Protein AF-A0A6C0HGA9-F1 (afdb_monomer_lite)

Sequence (105 aa):
MKLTKKDYTSILKYYKINYENLTSLQIKNNAESILATKLCKCIKKVTPLITNESNAIAICTNSVLQKKYLKAFRFTCKKKAQFIAKKSRKNGIKLWKTKRRKTKN

pLDDT: mean 88.25, std 12.01, range [39.41, 96.5]

Secondary structure (DSSP, 8-state):
-BPPHHHHHHHHHHTT---TT--HHHHHHHHHHHHHHHHHHHHHHHGGGSS-HHHHHHHHHHHHTGGGTEEESEEE-SSS-EEE--TTSTT---EEEPP------

Structure (mmCIF, N/CA/C/O backbone):
data_AF-A0A6C0HGA9-F1
#
_entry.id   AF-A0A6C0HGA9-F1
#
loop_
_atom_site.group_PDB
_atom_site.id
_atom_site.type_symbol
_atom_site.label_atom_id
_atom_site.label_alt_id
_atom_site.label_comp_id
_atom_site.label_asym_id
_atom_site.label_entity_id
_atom_site.label_seq_id
_atom_site.pdbx_PDB_ins_code
_atom_site.Cartn_x
_atom_site.Cartn_y
_atom_site.Cartn_z
_atom_site.occupancy
_atom_site.B_iso_or_equiv
_atom_site.auth_seq_id
_atom_site.auth_comp_id
_atom_site.auth_asym_id
_atom_site.auth_atom_id
_atom_site.pdbx_PDB_model_num
ATOM 1 N N . MET A 1 1 ? -10.595 13.599 -1.244 1.00 81.88 1 MET A N 1
ATOM 2 C CA . MET A 1 1 ? -11.000 13.545 0.182 1.00 81.88 1 MET A CA 1
ATOM 3 C C . MET A 1 1 ? -10.084 12.593 0.944 1.00 81.88 1 MET A C 1
ATOM 5 O O . MET A 1 1 ? -9.536 11.686 0.318 1.00 81.88 1 MET A O 1
ATOM 9 N N . LYS A 1 2 ? -9.874 12.802 2.253 1.00 85.88 2 LYS A N 1
ATOM 10 C CA . LYS A 1 2 ? -9.178 11.827 3.116 1.00 85.88 2 LYS A CA 1
ATOM 11 C C . LYS A 1 2 ? -10.037 10.559 3.218 1.00 85.88 2 LYS A C 1
ATOM 13 O O . LYS A 1 2 ? -11.258 10.673 3.261 1.00 85.88 2 LYS A O 1
ATOM 18 N N . LEU A 1 3 ? -9.414 9.380 3.227 1.00 89.75 3 LEU A N 1
ATOM 19 C CA . LEU A 1 3 ? -10.137 8.126 3.452 1.00 89.75 3 LEU A CA 1
ATOM 20 C C . LEU A 1 3 ? -10.606 8.022 4.907 1.00 89.75 3 LEU A C 1
ATOM 22 O O . LEU A 1 3 ? -9.864 8.353 5.836 1.00 89.75 3 LEU A O 1
ATOM 26 N N . THR A 1 4 ? -11.818 7.513 5.080 1.00 92.12 4 THR A N 1
ATOM 27 C CA . THR A 1 4 ? -12.412 7.144 6.368 1.00 92.12 4 THR A CA 1
ATOM 28 C C . THR A 1 4 ? -12.057 5.702 6.743 1.00 92.12 4 THR A C 1
ATOM 30 O O . THR A 1 4 ? -11.601 4.926 5.902 1.00 92.12 4 THR A O 1
ATOM 33 N N . LYS A 1 5 ? -12.316 5.297 7.996 1.00 92.38 5 LYS A N 1
ATOM 34 C CA . LYS A 1 5 ? -12.185 3.888 8.419 1.00 92.38 5 LYS A CA 1
ATOM 35 C C . LYS A 1 5 ? -13.008 2.952 7.521 1.00 92.38 5 LYS A C 1
ATOM 37 O O . LYS A 1 5 ? -12.495 1.917 7.113 1.00 92.38 5 LYS A O 1
ATOM 42 N N . LYS A 1 6 ? -14.233 3.358 7.153 1.00 92.38 6 LYS A N 1
ATOM 43 C CA . LYS A 1 6 ? -15.132 2.598 6.265 1.00 92.38 6 LYS A CA 1
ATOM 44 C C . LYS A 1 6 ? -14.543 2.390 4.866 1.00 92.38 6 LYS A C 1
ATOM 46 O O . LYS A 1 6 ? -14.717 1.328 4.272 1.00 92.38 6 LYS A O 1
ATOM 51 N N . ASP A 1 7 ? -13.820 3.379 4.338 1.00 93.12 7 ASP A N 1
ATOM 52 C CA . ASP A 1 7 ? -13.140 3.229 3.046 1.00 93.12 7 ASP A CA 1
ATOM 53 C C . ASP A 1 7 ? -12.026 2.170 3.132 1.00 93.12 7 ASP A C 1
ATOM 55 O O . ASP A 1 7 ? -11.894 1.336 2.238 1.00 93.12 7 ASP A O 1
ATOM 59 N N . TYR A 1 8 ? -11.257 2.153 4.227 1.00 95.00 8 TYR A N 1
ATOM 60 C CA . TYR A 1 8 ? -10.214 1.145 4.440 1.00 95.00 8 TYR A CA 1
ATOM 61 C C . TYR A 1 8 ? -10.776 -0.259 4.680 1.00 95.00 8 TYR A C 1
ATOM 63 O O . TYR A 1 8 ? -10.274 -1.214 4.089 1.00 95.00 8 TYR A O 1
ATOM 71 N N . THR A 1 9 ? -11.839 -0.409 5.474 1.00 94.94 9 THR A N 1
ATOM 72 C CA . THR A 1 9 ? -12.476 -1.723 5.668 1.00 94.94 9 THR A CA 1
ATOM 73 C C . THR A 1 9 ? -13.088 -2.249 4.372 1.00 94.94 9 THR A C 1
ATOM 75 O O . THR A 1 9 ? -12.995 -3.440 4.102 1.00 94.94 9 THR A O 1
ATOM 78 N N . SER A 1 10 ? -13.619 -1.374 3.510 1.00 94.62 10 SER A N 1
ATOM 79 C CA . SER A 1 10 ? -14.115 -1.764 2.181 1.00 94.62 10 SER A CA 1
ATOM 80 C C . SER A 1 10 ? -13.008 -2.348 1.294 1.00 94.62 10 SER A C 1
ATOM 82 O O . SER A 1 10 ? -13.242 -3.311 0.563 1.00 94.62 10 SER A O 1
ATOM 84 N N . ILE A 1 11 ? -11.786 -1.808 1.384 1.00 93.81 11 ILE A N 1
ATOM 85 C CA . ILE A 1 11 ? -10.610 -2.361 0.696 1.00 93.81 11 ILE A CA 1
ATOM 86 C C . ILE A 1 11 ? -10.270 -3.746 1.259 1.00 93.81 11 ILE A C 1
ATOM 88 O O . ILE A 1 11 ? -10.090 -4.684 0.484 1.00 93.81 11 ILE A O 1
ATOM 92 N N . LEU A 1 12 ? -10.206 -3.896 2.586 1.00 95.00 12 LEU A N 1
ATOM 93 C CA . LEU A 1 12 ? -9.906 -5.185 3.222 1.00 95.00 12 LEU A CA 1
ATOM 94 C C . LEU A 1 12 ? -10.960 -6.246 2.882 1.00 95.00 12 LEU A C 1
ATOM 96 O O . LEU A 1 12 ? -10.597 -7.354 2.494 1.00 95.00 12 LEU A O 1
ATOM 100 N N . LYS A 1 13 ? -12.244 -5.873 2.904 1.00 96.19 13 LYS A N 1
ATOM 101 C CA . LYS A 1 13 ? -13.368 -6.727 2.501 1.00 96.19 13 LYS A CA 1
ATOM 102 C C . LYS A 1 13 ? -13.244 -7.188 1.048 1.00 96.19 13 LYS A C 1
ATOM 104 O O . LYS A 1 13 ? -13.392 -8.374 0.778 1.00 96.19 13 LYS A O 1
ATOM 109 N N . TYR A 1 14 ? -12.910 -6.286 0.117 1.00 94.31 14 TYR A N 1
ATOM 110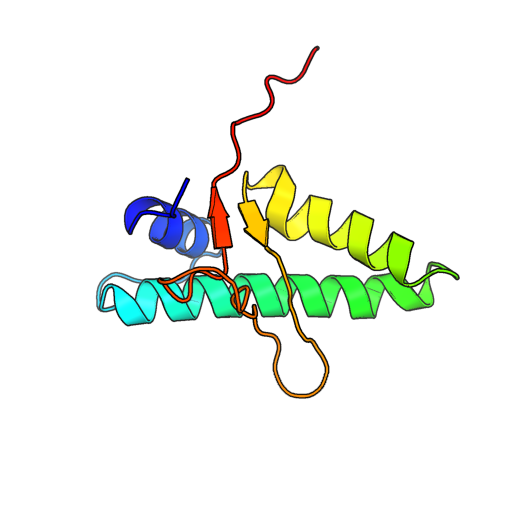 C CA . TYR A 1 14 ? -12.685 -6.640 -1.293 1.00 94.31 14 TYR A CA 1
ATOM 111 C C . TYR A 1 14 ? -11.587 -7.703 -1.457 1.00 94.31 14 TYR A C 1
ATOM 113 O O . TYR A 1 14 ? -11.690 -8.582 -2.309 1.00 94.31 14 TYR A O 1
ATOM 121 N N . TYR A 1 15 ? -10.538 -7.631 -0.636 1.00 94.06 15 TYR A N 1
ATOM 122 C CA . TYR A 1 15 ? -9.436 -8.594 -0.638 1.00 94.06 15 TYR A CA 1
ATOM 123 C C . TYR A 1 15 ? -9.633 -9.770 0.330 1.00 94.06 15 TYR A C 1
ATOM 125 O O . TYR A 1 15 ? -8.693 -10.540 0.510 1.00 94.06 15 TYR A O 1
ATOM 133 N N . LYS A 1 16 ? -10.829 -9.932 0.917 1.00 96.19 16 LYS A N 1
ATOM 134 C CA . LYS A 1 16 ? -11.179 -11.008 1.861 1.00 96.19 16 LYS A CA 1
ATOM 135 C C . LYS A 1 16 ? -10.230 -11.102 3.067 1.00 96.19 16 LYS A C 1
ATOM 137 O O . LYS A 1 16 ? -9.888 -12.188 3.517 1.00 96.19 16 LYS A O 1
ATOM 142 N N . ILE A 1 17 ? -9.787 -9.956 3.582 1.00 94.44 17 ILE A N 1
ATOM 143 C CA . ILE A 1 17 ? -8.936 -9.876 4.774 1.00 94.44 17 ILE A CA 1
ATOM 144 C C . ILE A 1 17 ? -9.812 -9.623 5.997 1.00 94.44 17 ILE A C 1
ATOM 146 O O . ILE A 1 17 ? -10.562 -8.645 6.009 1.00 94.44 17 ILE A O 1
ATOM 150 N N . ASN A 1 18 ? -9.690 -10.469 7.024 1.00 94.06 18 ASN A N 1
ATOM 151 C CA . ASN A 1 18 ? -10.366 -10.251 8.301 1.00 94.06 18 ASN A CA 1
ATOM 152 C C . ASN A 1 18 ? -9.801 -8.992 8.989 1.00 94.06 18 ASN A C 1
ATOM 154 O O . ASN A 1 18 ? -8.586 -8.779 9.035 1.00 94.06 18 ASN A O 1
ATOM 158 N N . TYR A 1 19 ? -10.693 -8.139 9.488 1.00 93.56 19 TYR A N 1
ATOM 159 C CA . TYR A 1 19 ? -10.361 -6.889 10.163 1.00 93.56 19 TYR A CA 1
ATOM 160 C C . TYR A 1 19 ? -11.107 -6.672 11.486 1.00 93.56 19 TYR A C 1
ATOM 162 O O . TYR A 1 19 ? -10.986 -5.589 12.055 1.00 93.56 19 TYR A O 1
ATOM 170 N N . GLU A 1 20 ? -11.866 -7.659 11.968 1.00 91.88 20 GLU A N 1
ATOM 171 C CA . GLU A 1 20 ? -12.750 -7.531 13.139 1.00 91.88 20 GLU A CA 1
ATOM 172 C C . GLU A 1 20 ? -11.979 -7.149 14.407 1.00 91.88 20 GLU A C 1
ATOM 174 O O . GLU A 1 20 ? -12.374 -6.227 15.116 1.00 91.88 20 GLU A O 1
ATOM 179 N N . ASN A 1 21 ? -10.806 -7.753 14.606 1.00 93.56 21 ASN A N 1
ATOM 180 C CA . ASN A 1 21 ? -9.956 -7.525 15.779 1.00 93.56 21 ASN A CA 1
ATOM 181 C C . ASN A 1 21 ? -8.857 -6.471 15.547 1.00 93.56 21 ASN A C 1
ATOM 183 O O . ASN A 1 21 ? -7.904 -6.376 16.318 1.00 93.56 21 ASN A O 1
ATOM 187 N N . LEU A 1 22 ? -8.930 -5.697 14.456 1.00 94.19 22 LEU A N 1
ATOM 188 C CA . LEU A 1 22 ? -7.892 -4.729 14.105 1.00 94.19 22 LEU A CA 1
ATOM 189 C C . LEU A 1 22 ? -8.240 -3.314 14.571 1.00 94.19 22 LEU A C 1
ATOM 191 O O . LEU A 1 22 ? -9.323 -2.778 14.319 1.00 94.19 22 LEU A O 1
ATOM 195 N N . THR A 1 23 ? -7.252 -2.636 15.150 1.00 95.69 23 THR A N 1
ATOM 196 C CA . THR A 1 23 ? -7.338 -1.200 15.432 1.00 95.69 23 THR A CA 1
ATOM 197 C C . THR A 1 23 ? -7.477 -0.389 14.140 1.00 95.69 23 THR A C 1
ATOM 199 O O . THR A 1 23 ? -7.057 -0.799 13.054 1.00 95.69 23 THR A O 1
ATOM 202 N N . SER A 1 24 ? -8.004 0.834 14.240 1.00 92.50 24 SER A N 1
ATOM 203 C CA . SER A 1 24 ? -8.111 1.755 13.095 1.00 92.50 24 SER A CA 1
ATOM 204 C C . SER A 1 24 ? -6.765 2.002 12.395 1.00 92.50 24 SER A C 1
ATOM 206 O O . SER A 1 24 ? -6.724 2.174 11.174 1.00 92.50 24 SER A O 1
ATOM 208 N N . LEU A 1 25 ? -5.661 1.988 13.152 1.00 92.25 25 LEU A N 1
ATOM 209 C CA . LEU A 1 25 ? -4.309 2.121 12.614 1.00 92.25 25 LEU A CA 1
ATOM 210 C C . LEU A 1 25 ? -3.882 0.870 11.835 1.00 92.25 25 LEU A C 1
ATOM 212 O O . LEU A 1 25 ? -3.386 0.996 10.715 1.00 92.25 25 LEU A O 1
ATOM 216 N N . GLN A 1 26 ? -4.115 -0.326 12.380 1.00 94.75 26 GLN A N 1
ATOM 217 C CA . GLN A 1 26 ? -3.823 -1.587 11.692 1.00 94.75 26 GLN A CA 1
ATOM 218 C C . GLN A 1 26 ? -4.667 -1.750 10.426 1.00 94.75 26 GLN A C 1
ATOM 220 O O . GLN A 1 26 ? -4.126 -2.102 9.383 1.00 94.75 26 GLN A O 1
ATOM 225 N N . ILE A 1 27 ? -5.959 -1.406 10.472 1.00 95.75 27 ILE A N 1
ATOM 226 C CA . ILE A 1 27 ? -6.847 -1.425 9.299 1.00 95.75 27 ILE A CA 1
ATOM 227 C C . ILE A 1 27 ? -6.268 -0.566 8.173 1.00 95.75 27 ILE A C 1
ATOM 229 O O . ILE A 1 27 ? -6.152 -1.015 7.030 1.00 95.75 27 ILE A O 1
ATOM 233 N N . LYS A 1 28 ? -5.859 0.664 8.503 1.00 94.00 28 LYS A N 1
ATOM 234 C CA . LYS A 1 28 ? -5.224 1.577 7.551 1.00 94.00 28 LYS A CA 1
ATOM 235 C C . LYS A 1 28 ? -3.926 0.987 6.997 1.00 94.00 28 LYS A C 1
ATOM 237 O O . LYS A 1 28 ? -3.752 0.948 5.780 1.00 94.00 28 LYS A O 1
ATOM 242 N N . ASN A 1 29 ? -3.026 0.535 7.868 1.00 93.75 29 ASN A N 1
ATOM 243 C CA . ASN A 1 29 ? -1.715 0.020 7.470 1.00 93.75 29 ASN A CA 1
ATOM 244 C C . ASN A 1 29 ? -1.835 -1.232 6.592 1.00 93.75 29 ASN A C 1
ATOM 246 O O . ASN A 1 29 ? -1.145 -1.332 5.578 1.00 93.75 29 ASN A O 1
ATOM 250 N N . ASN A 1 30 ? -2.747 -2.145 6.925 1.00 94.81 30 ASN A N 1
ATOM 251 C CA . ASN A 1 30 ? -2.994 -3.356 6.149 1.00 94.81 30 ASN A CA 1
ATOM 252 C C . ASN A 1 30 ? -3.556 -3.012 4.770 1.00 94.81 30 ASN A C 1
ATOM 254 O O . ASN A 1 30 ? -3.037 -3.488 3.761 1.00 94.81 30 ASN A O 1
ATOM 258 N N . ALA A 1 31 ? -4.553 -2.127 4.703 1.00 95.19 31 ALA A N 1
ATOM 259 C CA . ALA A 1 31 ? -5.130 -1.700 3.433 1.00 95.19 31 ALA A CA 1
ATOM 260 C C . ALA A 1 31 ? -4.093 -0.993 2.538 1.00 95.19 31 ALA A C 1
ATOM 262 O O . ALA A 1 31 ? -3.988 -1.304 1.350 1.00 95.19 31 ALA A O 1
ATOM 263 N N . GLU A 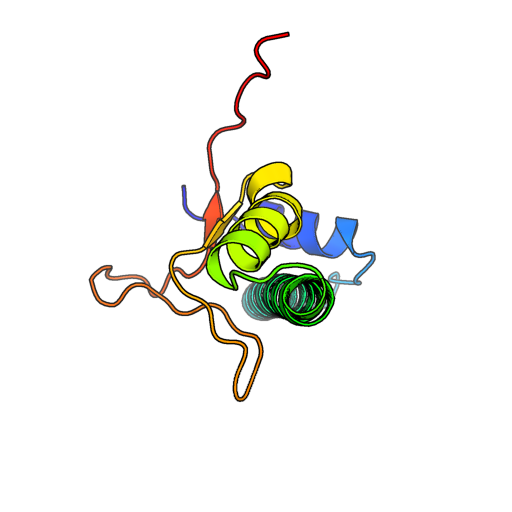1 32 ? -3.285 -0.085 3.103 1.00 94.62 32 GLU A N 1
ATOM 264 C CA . GLU A 1 32 ? -2.185 0.576 2.388 1.00 94.62 32 GLU A CA 1
ATOM 265 C C . GLU A 1 32 ? -1.142 -0.436 1.886 1.00 94.62 32 GLU A C 1
ATOM 267 O O . GLU A 1 32 ? -0.726 -0.364 0.729 1.00 94.62 32 GLU A O 1
ATOM 272 N N . SER A 1 33 ? -0.745 -1.392 2.730 1.00 95.00 33 SER A N 1
ATOM 273 C CA . SER A 1 33 ? 0.250 -2.421 2.406 1.00 95.00 33 SER A CA 1
ATOM 274 C C . SER A 1 33 ? -0.219 -3.345 1.281 1.00 95.00 33 SER A C 1
ATOM 276 O O . SER A 1 33 ? 0.523 -3.598 0.329 1.00 95.00 33 SER A O 1
ATOM 278 N N . ILE A 1 34 ? -1.473 -3.802 1.330 1.00 95.81 34 ILE A N 1
ATOM 279 C CA . ILE A 1 34 ? -2.058 -4.670 0.299 1.00 95.81 34 ILE A CA 1
ATOM 280 C C . ILE A 1 34 ? -2.102 -3.946 -1.042 1.00 95.81 34 ILE A C 1
ATOM 282 O O . ILE A 1 34 ? -1.643 -4.486 -2.049 1.00 95.81 34 ILE A O 1
ATOM 286 N N . LEU A 1 35 ? -2.612 -2.713 -1.063 1.00 96.00 35 LEU A N 1
ATOM 287 C CA . LEU A 1 35 ? -2.694 -1.922 -2.287 1.00 96.00 35 LEU A CA 1
ATOM 288 C C . LEU A 1 35 ? -1.306 -1.638 -2.870 1.00 96.00 35 LEU A C 1
ATOM 290 O O . LEU A 1 35 ? -1.112 -1.812 -4.072 1.00 96.00 35 LEU A O 1
ATOM 294 N N . ALA A 1 36 ? -0.332 -1.262 -2.038 1.00 96.25 36 ALA A N 1
ATOM 295 C CA . ALA A 1 36 ? 1.036 -1.028 -2.491 1.00 96.25 36 ALA A CA 1
ATOM 296 C C . ALA A 1 36 ? 1.667 -2.313 -3.045 1.00 96.25 36 ALA A C 1
ATOM 298 O O . ALA A 1 36 ? 2.270 -2.301 -4.116 1.00 96.25 36 ALA A O 1
ATOM 299 N N . THR A 1 37 ? 1.470 -3.442 -2.364 1.00 96.50 37 THR A N 1
ATOM 300 C CA . THR A 1 37 ? 1.986 -4.746 -2.797 1.00 96.50 37 THR A CA 1
ATOM 301 C C . THR A 1 37 ? 1.377 -5.171 -4.129 1.00 96.50 37 THR A C 1
ATOM 303 O O . THR A 1 37 ? 2.100 -5.602 -5.025 1.00 96.50 37 THR A O 1
ATOM 306 N N . LYS A 1 38 ? 0.058 -5.025 -4.301 1.00 96.25 38 LYS A N 1
ATOM 307 C CA . LYS A 1 38 ? -0.628 -5.340 -5.564 1.00 96.25 38 LYS A CA 1
ATOM 308 C C . LYS A 1 38 ? -0.173 -4.420 -6.695 1.00 96.25 38 LYS A C 1
ATOM 310 O O . LYS A 1 38 ? 0.057 -4.910 -7.796 1.00 96.25 38 LYS A O 1
ATOM 315 N N . LEU A 1 39 ? 0.014 -3.129 -6.416 1.00 96.31 39 LEU A N 1
ATOM 316 C CA . LEU A 1 39 ? 0.544 -2.168 -7.381 1.00 96.31 39 LEU A CA 1
ATOM 317 C C . LEU A 1 39 ? 1.950 -2.569 -7.842 1.00 96.31 39 LEU A C 1
ATOM 319 O O . LEU A 1 39 ? 2.177 -2.710 -9.038 1.00 96.31 39 LEU A O 1
ATOM 323 N N . CYS A 1 40 ? 2.863 -2.835 -6.908 1.00 96.12 40 CYS A N 1
ATOM 324 C CA . CYS A 1 40 ? 4.230 -3.235 -7.234 1.00 96.12 40 CYS A CA 1
ATOM 325 C C . CYS A 1 40 ? 4.293 -4.580 -7.967 1.00 96.12 40 CYS A C 1
ATOM 327 O O . CYS A 1 40 ? 5.061 -4.713 -8.914 1.00 96.12 40 CYS A O 1
ATOM 329 N N . LYS A 1 41 ? 3.478 -5.568 -7.571 1.00 95.88 41 LYS A N 1
ATOM 330 C CA . LYS A 1 41 ? 3.378 -6.851 -8.287 1.00 95.88 41 LYS A CA 1
ATOM 331 C C . LYS A 1 41 ? 2.863 -6.663 -9.712 1.00 95.88 41 LYS A C 1
ATOM 333 O O . LYS A 1 41 ? 3.388 -7.292 -10.621 1.00 95.88 41 LYS A O 1
ATOM 338 N N . CYS A 1 42 ? 1.875 -5.790 -9.909 1.00 96.31 42 CYS A N 1
ATOM 339 C CA . CYS A 1 42 ? 1.389 -5.453 -11.241 1.00 96.31 42 CYS A CA 1
ATOM 340 C C . CYS A 1 42 ? 2.497 -4.816 -12.084 1.00 96.31 42 CYS A C 1
ATOM 342 O O . CYS A 1 42 ? 2.766 -5.312 -13.168 1.00 96.31 42 CYS A O 1
ATOM 344 N N . ILE A 1 43 ? 3.182 -3.788 -11.568 1.00 94.44 43 ILE A N 1
ATOM 345 C CA . ILE A 1 43 ? 4.257 -3.104 -12.303 1.00 94.44 43 ILE A CA 1
ATOM 346 C C . ILE A 1 43 ? 5.339 -4.113 -12.688 1.00 94.44 43 ILE A C 1
ATOM 348 O O . ILE A 1 43 ? 5.622 -4.268 -13.864 1.00 94.44 43 ILE A O 1
ATOM 352 N N . LYS A 1 44 ? 5.846 -4.901 -11.731 1.00 93.25 44 LYS A N 1
ATOM 353 C CA . LYS A 1 44 ? 6.860 -5.935 -12.002 1.00 93.25 44 LYS A CA 1
ATOM 354 C C . LYS A 1 44 ? 6.424 -6.963 -13.051 1.00 93.25 44 LYS A C 1
ATOM 356 O O . LYS A 1 44 ? 7.270 -7.458 -13.779 1.00 93.25 44 LYS A O 1
ATOM 361 N N . LYS A 1 45 ? 5.130 -7.293 -13.120 1.00 94.69 45 LYS A N 1
ATOM 362 C CA . LYS A 1 45 ? 4.589 -8.231 -14.113 1.00 94.69 45 LYS A CA 1
ATOM 363 C C . LYS A 1 45 ? 4.404 -7.589 -15.491 1.00 94.69 45 LYS A C 1
ATOM 365 O O . LYS A 1 45 ? 4.550 -8.274 -16.493 1.00 94.69 45 LYS A O 1
ATOM 370 N N . VAL A 1 46 ? 4.042 -6.309 -15.540 1.00 94.75 46 VAL A N 1
ATOM 371 C CA . VAL A 1 46 ? 3.695 -5.601 -16.781 1.00 94.75 46 VAL A CA 1
ATOM 372 C C . VAL A 1 46 ? 4.916 -4.952 -17.432 1.00 94.75 46 VAL A C 1
ATOM 374 O O . VAL A 1 46 ? 4.976 -4.913 -18.652 1.00 94.75 46 VAL A O 1
ATOM 377 N N . THR A 1 47 ? 5.902 -4.485 -16.660 1.00 93.38 47 THR A N 1
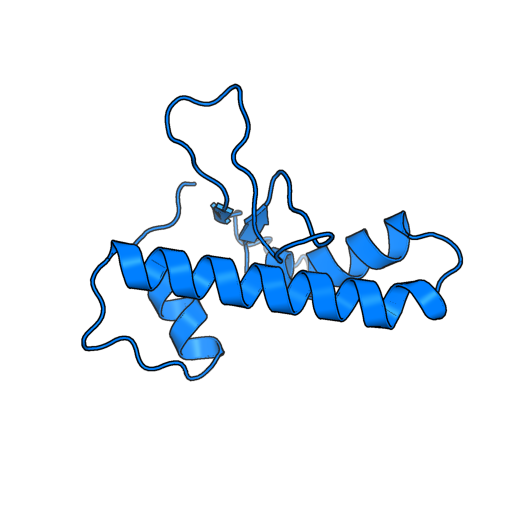ATOM 378 C CA . THR A 1 47 ? 7.116 -3.848 -17.198 1.00 93.38 47 THR A CA 1
ATOM 379 C C . THR A 1 47 ? 7.857 -4.724 -18.220 1.00 93.38 47 THR A C 1
ATOM 381 O O . THR A 1 47 ? 8.219 -4.192 -19.256 1.00 93.38 47 THR A O 1
ATOM 384 N N . PRO A 1 48 ? 8.032 -6.048 -18.044 1.00 93.25 48 PRO A N 1
ATOM 385 C CA . PRO A 1 48 ? 8.663 -6.881 -19.076 1.00 93.25 48 PRO A CA 1
ATOM 386 C C . PRO A 1 48 ? 7.862 -6.978 -20.385 1.00 93.25 48 PRO A C 1
ATOM 388 O O . PRO A 1 48 ? 8.420 -7.334 -21.414 1.00 93.25 48 PRO A O 1
ATOM 391 N N . LEU A 1 49 ? 6.557 -6.685 -20.350 1.00 92.12 49 LEU A N 1
ATOM 392 C CA . LEU A 1 49 ? 5.661 -6.747 -21.510 1.00 92.12 49 LEU A CA 1
ATOM 393 C C . LEU A 1 49 ? 5.574 -5.409 -22.259 1.00 92.12 49 LEU A C 1
ATOM 395 O O . LEU A 1 49 ? 4.977 -5.347 -23.330 1.00 92.12 49 LEU A O 1
ATOM 399 N N . ILE A 1 50 ? 6.091 -4.323 -21.676 1.00 90.38 50 ILE A N 1
ATOM 400 C CA . ILE A 1 50 ? 5.958 -2.965 -22.203 1.00 90.38 50 ILE A CA 1
ATOM 401 C C . ILE A 1 50 ? 7.309 -2.265 -22.089 1.00 90.38 50 ILE A C 1
ATOM 403 O O . ILE A 1 50 ? 7.820 -2.078 -20.992 1.00 90.38 50 ILE A O 1
ATOM 407 N N . THR A 1 51 ? 7.843 -1.777 -23.205 1.00 83.69 51 THR A N 1
ATOM 408 C CA . THR A 1 51 ? 9.136 -1.068 -23.277 1.00 83.69 51 THR A CA 1
ATOM 409 C C . THR A 1 51 ? 9.249 0.141 -22.341 1.00 83.69 51 THR A C 1
ATOM 411 O O . THR A 1 51 ? 10.344 0.484 -21.909 1.00 83.69 51 THR A O 1
ATOM 414 N N . ASN A 1 52 ? 8.123 0.762 -21.977 1.00 88.94 52 ASN A N 1
ATOM 415 C CA . ASN A 1 52 ? 8.075 1.954 -21.132 1.00 88.94 52 ASN A CA 1
ATOM 416 C C . ASN A 1 52 ? 7.510 1.665 -19.731 1.00 88.94 52 ASN A C 1
ATOM 418 O O . ASN A 1 52 ? 6.306 1.439 -19.564 1.00 88.94 52 ASN A O 1
ATOM 422 N N . GLU A 1 53 ? 8.346 1.802 -18.697 1.00 87.75 53 GLU A N 1
ATOM 423 C CA . GLU A 1 53 ? 7.947 1.647 -17.287 1.00 87.75 53 GLU A CA 1
ATOM 424 C C . GLU A 1 53 ? 6.790 2.589 -16.905 1.00 87.75 53 GLU A C 1
ATOM 426 O O . GLU A 1 53 ? 5.851 2.190 -16.213 1.00 87.75 53 GLU A O 1
ATOM 431 N N . SER A 1 54 ? 6.795 3.820 -17.426 1.00 91.81 54 SER A N 1
ATOM 432 C CA . SER A 1 54 ? 5.721 4.802 -17.223 1.00 91.81 54 SER A CA 1
ATOM 433 C C . SER A 1 54 ? 4.346 4.274 -17.650 1.00 91.81 54 SER A C 1
ATOM 435 O O . SER A 1 54 ? 3.354 4.492 -16.949 1.00 91.81 54 SER A O 1
ATOM 437 N N . ASN A 1 55 ? 4.283 3.523 -18.754 1.00 93.69 55 ASN A N 1
ATOM 438 C CA . ASN A 1 55 ? 3.037 2.935 -19.248 1.00 93.69 55 ASN A CA 1
ATOM 439 C C . ASN A 1 55 ? 2.574 1.791 -18.340 1.00 93.69 55 ASN A C 1
ATOM 441 O O . ASN A 1 55 ? 1.401 1.742 -17.960 1.00 93.69 55 ASN A O 1
ATOM 445 N N . ALA A 1 56 ? 3.496 0.924 -17.909 1.00 94.19 56 ALA A N 1
ATOM 446 C CA . ALA A 1 56 ? 3.198 -0.126 -16.936 1.00 94.19 56 ALA A CA 1
ATOM 447 C C . ALA A 1 56 ? 2.647 0.466 -15.624 1.00 94.19 56 ALA A C 1
ATOM 449 O O . ALA A 1 56 ? 1.629 0.007 -15.097 1.00 94.19 56 ALA A O 1
ATOM 450 N N . ILE A 1 57 ? 3.254 1.553 -15.134 1.00 94.31 57 ILE A N 1
ATOM 451 C CA . ILE A 1 57 ? 2.786 2.285 -13.952 1.00 94.31 57 ILE A CA 1
ATOM 452 C C . ILE A 1 57 ? 1.379 2.843 -14.172 1.00 94.31 57 ILE A C 1
ATOM 454 O O . ILE A 1 57 ? 0.538 2.704 -13.279 1.00 94.31 57 ILE A O 1
ATOM 458 N N . ALA A 1 58 ? 1.089 3.450 -15.325 1.00 94.06 58 ALA A N 1
ATOM 459 C CA . ALA A 1 58 ? -0.229 4.008 -15.625 1.00 94.06 58 ALA A CA 1
ATOM 460 C C . ALA A 1 58 ? -1.324 2.926 -15.633 1.00 94.06 58 ALA A C 1
ATOM 462 O O . ALA A 1 58 ? -2.350 3.082 -14.961 1.00 94.06 58 ALA A O 1
ATOM 463 N N . ILE A 1 59 ? -1.077 1.797 -16.304 1.00 94.94 59 ILE A N 1
ATOM 464 C CA . ILE A 1 59 ? -2.000 0.652 -16.372 1.00 94.94 59 ILE A CA 1
ATOM 465 C C . ILE A 1 59 ? -2.267 0.097 -14.970 1.00 94.94 59 ILE A C 1
ATOM 467 O O . ILE A 1 59 ? -3.419 -0.051 -14.546 1.00 94.94 59 ILE A O 1
ATOM 471 N N . CYS A 1 60 ? -1.202 -0.161 -14.213 1.00 96.12 60 CYS A N 1
ATOM 472 C CA . CYS A 1 60 ? -1.308 -0.724 -12.875 1.00 96.12 60 CYS A CA 1
ATOM 473 C C . CYS A 1 60 ? -1.958 0.243 -11.885 1.00 96.12 60 CYS A C 1
ATOM 475 O O . CYS A 1 60 ? 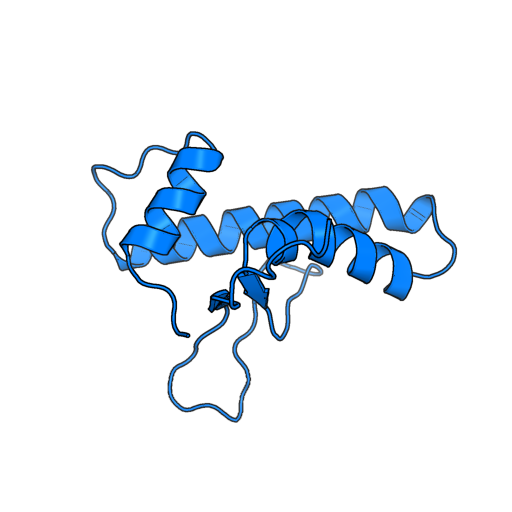-2.777 -0.170 -11.063 1.00 96.12 60 CYS A O 1
ATOM 477 N N . THR A 1 61 ? -1.670 1.539 -11.996 1.00 95.19 61 THR A N 1
ATOM 478 C CA . THR A 1 61 ? -2.323 2.582 -11.197 1.00 95.19 61 THR A CA 1
ATOM 479 C C . THR A 1 61 ? -3.815 2.647 -11.506 1.00 95.19 61 THR A C 1
ATOM 481 O O . THR A 1 61 ? -4.626 2.744 -10.581 1.00 95.19 61 THR A O 1
ATOM 484 N N . ASN A 1 62 ? -4.201 2.548 -12.780 1.00 94.38 62 ASN A N 1
ATOM 485 C CA . ASN A 1 62 ? -5.605 2.521 -13.169 1.00 94.38 62 ASN A CA 1
ATOM 486 C C . ASN A 1 62 ? -6.327 1.308 -12.558 1.00 94.38 62 ASN A C 1
ATOM 488 O O . ASN A 1 62 ? -7.344 1.456 -11.880 1.00 94.38 62 ASN A O 1
ATOM 492 N N . SER A 1 63 ? -5.751 0.117 -12.728 1.00 93.94 63 SER A N 1
ATOM 493 C CA . SER A 1 63 ? -6.340 -1.146 -12.273 1.00 93.94 63 SER A CA 1
ATOM 494 C C . SER A 1 63 ? -6.428 -1.261 -10.745 1.00 93.94 63 SER A C 1
ATOM 496 O O . SER A 1 63 ? -7.484 -1.582 -10.195 1.00 93.94 63 SER A O 1
ATOM 498 N N . VAL A 1 64 ? -5.335 -0.963 -10.034 1.00 95.25 64 VAL A N 1
ATOM 499 C CA . VAL A 1 64 ? -5.240 -1.170 -8.580 1.00 95.25 64 VAL A CA 1
ATOM 500 C C . VAL A 1 64 ? -5.862 -0.020 -7.790 1.00 95.25 64 VAL A C 1
ATOM 502 O O . VAL A 1 64 ? -6.437 -0.266 -6.731 1.00 95.25 64 VAL A O 1
ATOM 505 N N . LEU A 1 65 ? -5.770 1.224 -8.276 1.00 93.88 65 LEU A N 1
ATOM 506 C CA . LEU A 1 65 ? -6.202 2.408 -7.527 1.00 93.88 65 LEU A CA 1
ATOM 507 C C . LEU A 1 65 ? -7.399 3.116 -8.166 1.00 93.88 65 LEU A C 1
ATOM 509 O O . LEU A 1 65 ? -8.429 3.271 -7.510 1.00 93.88 65 LEU A O 1
ATOM 513 N N . GLN A 1 66 ? -7.307 3.543 -9.429 1.00 92.06 66 GLN A N 1
ATOM 514 C CA . GLN A 1 66 ? -8.310 4.458 -9.997 1.00 92.06 66 GLN A CA 1
ATOM 515 C C . GLN A 1 66 ? -9.683 3.802 -10.175 1.00 92.06 66 GLN A C 1
ATOM 517 O O . GLN A 1 66 ? -10.687 4.415 -9.813 1.00 92.06 66 GLN A O 1
ATOM 522 N N . LYS A 1 67 ? -9.737 2.538 -10.622 1.00 90.50 67 LYS A N 1
ATOM 523 C CA . LYS A 1 67 ? -10.982 1.746 -10.686 1.00 90.50 67 LYS A CA 1
ATOM 524 C C . LYS A 1 67 ? -11.628 1.529 -9.312 1.00 90.50 67 LYS A C 1
ATOM 526 O O . LYS A 1 67 ? -12.818 1.252 -9.230 1.00 90.50 67 LYS A O 1
ATOM 531 N N . LYS A 1 68 ? -10.858 1.688 -8.229 1.00 89.88 68 LYS A N 1
ATOM 532 C CA . LYS A 1 68 ? -11.328 1.639 -6.833 1.00 89.88 68 LYS A CA 1
ATOM 533 C C . LYS A 1 68 ? -11.581 3.027 -6.238 1.00 89.88 68 LYS A C 1
ATOM 535 O O . LYS A 1 68 ? -11.819 3.143 -5.041 1.00 89.88 68 LYS A O 1
ATOM 540 N N . TYR A 1 69 ? -11.525 4.075 -7.060 1.00 90.81 69 TYR A N 1
ATOM 541 C CA . TYR A 1 69 ? -11.695 5.475 -6.661 1.00 90.81 69 TYR A CA 1
ATOM 542 C C . TYR A 1 69 ? -10.646 5.956 -5.650 1.00 90.81 69 TYR A C 1
ATOM 544 O O . TYR A 1 69 ? -10.923 6.744 -4.741 1.00 90.81 69 TYR A O 1
ATOM 552 N N . LEU A 1 70 ? -9.414 5.475 -5.821 1.00 92.56 70 LEU A N 1
ATOM 553 C CA . LEU A 1 70 ? -8.266 5.818 -4.996 1.00 92.56 70 LEU A CA 1
ATOM 554 C C . LEU A 1 70 ? -7.196 6.530 -5.821 1.00 92.56 70 LEU A C 1
ATOM 556 O O . LEU A 1 70 ? -7.002 6.266 -7.008 1.00 92.56 70 LEU A O 1
ATOM 560 N N . LYS A 1 71 ? -6.457 7.421 -5.163 1.00 91.19 71 LYS A N 1
ATOM 561 C CA . LYS A 1 71 ? -5.271 8.081 -5.709 1.00 91.19 71 LYS A CA 1
ATOM 562 C C . LYS A 1 71 ? -4.143 8.070 -4.686 1.00 91.19 71 LYS A C 1
ATOM 564 O O . LYS A 1 71 ? -4.322 8.512 -3.551 1.00 91.19 71 LYS A O 1
ATOM 569 N N . ALA A 1 72 ? -2.978 7.607 -5.124 1.00 91.12 72 ALA A N 1
ATOM 570 C CA . ALA A 1 72 ? -1.713 7.750 -4.417 1.00 91.12 72 ALA A CA 1
ATOM 571 C C . ALA A 1 72 ? -0.882 8.869 -5.061 1.00 91.12 72 ALA A C 1
ATOM 573 O O . ALA A 1 72 ? -1.010 9.127 -6.257 1.00 91.12 72 ALA A O 1
ATOM 574 N N . PHE A 1 73 ? -0.038 9.535 -4.271 1.00 83.62 73 PHE A N 1
ATOM 575 C CA . PHE A 1 73 ? 0.898 10.539 -4.793 1.00 83.62 73 PHE A CA 1
ATOM 576 C C . PHE A 1 73 ? 2.243 9.937 -5.169 1.00 83.62 73 PHE A C 1
ATOM 578 O O . PHE A 1 73 ? 2.758 10.193 -6.251 1.00 83.62 73 PHE A O 1
ATOM 585 N N . ARG A 1 74 ? 2.827 9.175 -4.247 1.00 89.44 74 ARG A N 1
ATOM 586 C CA . ARG A 1 74 ? 4.126 8.534 -4.407 1.00 89.44 74 ARG A CA 1
ATOM 587 C C . ARG A 1 74 ? 4.049 7.132 -3.830 1.00 89.44 74 ARG A C 1
ATOM 589 O O . ARG A 1 74 ? 3.350 6.898 -2.842 1.00 89.44 74 ARG A O 1
ATOM 596 N N . PHE A 1 75 ? 4.778 6.214 -4.436 1.00 93.62 75 PHE A N 1
ATOM 597 C CA . PHE A 1 75 ? 4.964 4.858 -3.946 1.00 93.62 75 PHE A CA 1
ATOM 598 C C . PHE A 1 75 ? 6.405 4.431 -4.213 1.00 93.62 75 PHE A C 1
ATOM 600 O O . PHE A 1 75 ? 7.103 5.043 -5.018 1.00 93.62 75 PHE A O 1
ATOM 607 N N . THR A 1 76 ? 6.862 3.402 -3.513 1.00 93.31 76 THR A N 1
ATOM 608 C CA . THR A 1 76 ? 8.140 2.750 -3.792 1.00 93.31 76 THR A CA 1
ATOM 609 C C . THR A 1 76 ? 7.950 1.245 -3.784 1.00 93.31 76 THR A C 1
ATOM 611 O O . THR A 1 76 ? 7.171 0.720 -2.988 1.00 93.31 76 THR A O 1
ATOM 614 N N . CYS A 1 77 ? 8.656 0.578 -4.692 1.00 92.38 77 CYS A N 1
ATOM 615 C CA . CYS A 1 77 ? 8.673 -0.874 -4.841 1.00 92.38 77 CYS A CA 1
ATOM 616 C C . CYS A 1 77 ? 10.070 -1.475 -4.619 1.00 92.38 77 CYS A C 1
ATOM 618 O O . CYS A 1 77 ? 10.224 -2.683 -4.775 1.00 92.38 77 CYS A O 1
ATOM 620 N N . LYS A 1 78 ? 11.078 -0.646 -4.283 1.00 85.75 78 LYS A N 1
ATOM 621 C CA . LYS A 1 78 ? 12.494 -1.054 -4.224 1.00 85.75 78 LYS A CA 1
ATOM 622 C C . LYS A 1 78 ? 12.784 -1.983 -3.040 1.00 85.75 78 LYS A C 1
ATOM 624 O O . LYS A 1 78 ? 13.108 -3.140 -3.244 1.00 85.75 78 LYS A O 1
ATOM 629 N N . LYS A 1 79 ? 12.638 -1.481 -1.807 1.00 85.88 79 LYS A N 1
ATOM 630 C CA . LYS A 1 79 ? 12.868 -2.265 -0.575 1.00 85.88 79 LYS A CA 1
ATOM 631 C C . LYS A 1 79 ? 11.576 -2.896 -0.060 1.00 85.88 79 LYS A C 1
ATOM 633 O O . LYS A 1 79 ? 11.470 -4.103 0.094 1.00 85.88 79 LYS A O 1
ATOM 638 N N . LYS A 1 80 ? 10.563 -2.056 0.163 1.00 90.38 80 LYS A N 1
ATOM 639 C CA . LYS A 1 80 ? 9.231 -2.454 0.623 1.00 90.38 80 LYS A CA 1
ATOM 640 C C . LYS A 1 80 ? 8.184 -1.755 -0.223 1.00 90.38 80 LYS A C 1
ATOM 642 O O . LYS A 1 80 ? 8.310 -0.559 -0.477 1.00 90.38 80 LYS A O 1
ATOM 647 N N . ALA A 1 81 ? 7.155 -2.494 -0.625 1.00 94.12 81 ALA A N 1
ATOM 648 C CA . ALA A 1 81 ? 6.003 -1.925 -1.302 1.00 94.12 81 ALA A CA 1
ATOM 649 C C . ALA A 1 81 ? 5.238 -1.016 -0.331 1.00 94.12 81 ALA A C 1
ATOM 651 O O . ALA A 1 81 ? 4.598 -1.494 0.605 1.00 94.12 81 ALA A O 1
ATOM 652 N N . GLN A 1 82 ? 5.329 0.300 -0.524 1.00 94.50 82 GLN A N 1
ATOM 653 C CA . GLN A 1 82 ? 4.650 1.261 0.345 1.00 94.50 82 GLN A CA 1
ATOM 654 C C . GLN A 1 82 ? 4.304 2.566 -0.366 1.00 94.50 82 GLN A C 1
ATOM 656 O O . GLN A 1 82 ? 5.018 3.023 -1.261 1.00 94.50 82 GLN A O 1
ATOM 661 N N . PHE A 1 83 ? 3.227 3.203 0.094 1.00 93.81 83 PHE A N 1
ATOM 662 C CA . PHE A 1 83 ? 2.889 4.566 -0.296 1.00 93.81 83 PHE A CA 1
ATOM 663 C C . PHE A 1 83 ? 3.645 5.586 0.552 1.00 93.81 83 PHE A C 1
ATOM 665 O O . PHE A 1 83 ? 3.803 5.427 1.764 1.00 93.81 83 PHE A O 1
ATOM 672 N N . ILE A 1 84 ? 4.075 6.663 -0.098 1.00 90.75 84 ILE A N 1
ATOM 673 C CA . ILE A 1 84 ? 4.848 7.745 0.504 1.00 90.75 84 ILE A CA 1
ATOM 674 C C . ILE A 1 84 ? 3.960 8.988 0.566 1.00 90.75 84 ILE A C 1
ATOM 676 O O . ILE A 1 84 ? 3.324 9.375 -0.419 1.00 90.75 84 ILE A O 1
ATOM 680 N N . ALA A 1 85 ? 3.911 9.616 1.739 1.00 85.12 85 ALA A N 1
ATOM 681 C CA . ALA A 1 85 ? 3.174 10.855 1.931 1.00 85.12 85 ALA A CA 1
ATOM 682 C C . ALA A 1 85 ? 3.836 12.012 1.163 1.00 85.12 85 ALA A C 1
ATOM 684 O O . ALA A 1 85 ? 5.055 12.067 0.992 1.00 85.12 85 ALA A O 1
ATOM 685 N N . LYS A 1 86 ? 3.032 12.974 0.705 1.00 75.19 86 LYS A N 1
ATOM 686 C CA . LYS A 1 86 ? 3.556 14.190 0.071 1.00 75.19 86 LYS A CA 1
ATOM 687 C C . LYS A 1 86 ? 4.149 15.109 1.154 1.00 75.19 86 LYS A C 1
ATOM 689 O O . LYS A 1 86 ? 3.394 15.559 2.009 1.00 75.19 86 LYS A O 1
ATOM 694 N N . LYS A 1 87 ? 5.458 15.418 1.078 1.00 66.81 87 LYS A N 1
ATOM 695 C CA . LYS A 1 87 ? 6.194 16.278 2.042 1.00 66.81 87 LYS A CA 1
ATOM 696 C C . LYS A 1 87 ? 5.487 17.610 2.345 1.00 66.81 87 LYS A C 1
ATOM 698 O O . LYS A 1 87 ? 5.506 18.062 3.476 1.00 66.81 87 LYS A O 1
ATOM 703 N N . SER A 1 88 ? 4.816 18.209 1.359 1.00 65.88 88 SER A N 1
ATOM 704 C CA . SER A 1 88 ? 4.203 19.541 1.478 1.00 65.88 88 SER A CA 1
ATOM 705 C C . SER A 1 88 ? 2.836 19.582 2.187 1.00 65.88 88 SER A C 1
ATOM 707 O O . SER A 1 88 ? 2.154 20.601 2.108 1.00 65.88 88 SER A O 1
ATOM 709 N N . ARG A 1 89 ? 2.338 18.481 2.774 1.00 60.31 89 ARG A N 1
ATOM 710 C CA . ARG A 1 89 ? 0.994 18.438 3.387 1.00 60.31 89 ARG A CA 1
ATOM 711 C C . ARG A 1 89 ? 1.055 17.934 4.826 1.00 60.31 89 ARG A C 1
ATOM 713 O O . ARG A 1 89 ? 1.480 16.806 5.057 1.00 60.31 89 ARG A O 1
ATOM 720 N N . LYS A 1 90 ? 0.518 18.739 5.752 1.00 53.75 90 LYS A N 1
ATOM 721 C CA . LYS A 1 90 ? 0.628 18.627 7.222 1.00 53.75 90 LYS A CA 1
ATOM 722 C C . LYS A 1 90 ? 0.211 17.291 7.882 1.00 53.75 90 LYS A C 1
ATOM 724 O O . LYS A 1 90 ? 0.446 17.135 9.066 1.00 53.75 90 LYS A O 1
ATOM 729 N N . ASN A 1 91 ? -0.336 16.296 7.169 1.00 62.91 91 ASN A N 1
ATOM 730 C CA . ASN A 1 91 ? -1.026 15.157 7.813 1.00 62.91 91 ASN A CA 1
ATOM 731 C C . ASN A 1 91 ? -0.543 13.747 7.414 1.00 62.91 91 ASN A C 1
ATOM 733 O O . ASN A 1 91 ? -1.250 12.771 7.672 1.00 62.91 91 ASN A O 1
ATOM 737 N N . GLY A 1 92 ? 0.596 13.596 6.724 1.00 71.38 92 GLY A N 1
ATOM 738 C CA . GLY A 1 92 ? 1.140 12.261 6.405 1.00 71.38 92 GLY A CA 1
ATOM 739 C C . GLY A 1 92 ? 0.208 11.367 5.562 1.00 71.38 92 GLY A C 1
ATOM 740 O O . GLY A 1 92 ? 0.319 10.140 5.579 1.00 71.38 92 GLY A O 1
ATOM 741 N N . ILE A 1 93 ? -0.754 11.961 4.844 1.00 81.12 93 ILE A N 1
ATOM 742 C CA . ILE A 1 93 ? -1.779 11.227 4.090 1.00 81.12 93 ILE A CA 1
ATOM 743 C C . ILE A 1 93 ? -1.172 10.681 2.796 1.00 81.12 93 ILE A C 1
ATOM 745 O O . ILE A 1 93 ? -0.740 11.438 1.921 1.00 81.12 93 ILE A O 1
ATOM 749 N N . LYS A 1 94 ? -1.201 9.355 2.659 1.00 87.19 94 LYS A N 1
ATOM 750 C CA . LYS A 1 94 ? -0.641 8.614 1.525 1.00 87.19 94 LYS A CA 1
ATOM 751 C C . LYS A 1 94 ? -1.657 8.349 0.409 1.00 87.19 94 LYS A C 1
ATOM 753 O O . LYS A 1 94 ? -1.313 8.451 -0.768 1.00 87.19 94 LYS A O 1
ATOM 758 N N . LEU A 1 95 ? -2.907 8.062 0.780 1.00 88.81 95 LEU A N 1
ATOM 759 C CA . LEU A 1 95 ? -4.005 7.730 -0.131 1.00 88.81 95 LEU A CA 1
ATOM 760 C C . LEU A 1 95 ? -5.164 8.719 -0.019 1.00 88.81 95 LEU A C 1
ATOM 762 O O . LEU A 1 95 ? -5.464 9.245 1.053 1.00 88.81 95 LEU A O 1
ATOM 766 N N . TRP A 1 96 ? -5.831 8.945 -1.148 1.00 88.38 96 TRP A N 1
ATOM 767 C CA . TRP A 1 96 ? -6.933 9.888 -1.278 1.00 88.38 96 TRP A CA 1
ATOM 768 C C . TRP A 1 96 ? -8.08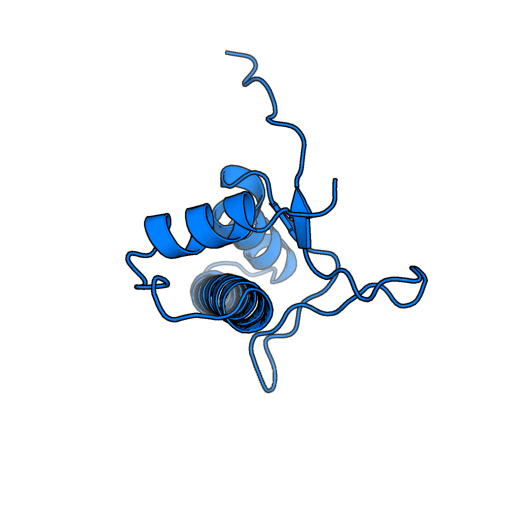7 9.252 -2.029 1.00 88.38 96 TRP A C 1
ATOM 770 O O . TRP A 1 96 ? -7.884 8.580 -3.037 1.00 88.38 96 TRP A O 1
ATOM 780 N N . LYS A 1 97 ? -9.302 9.526 -1.565 1.00 89.69 97 LYS A N 1
ATOM 781 C CA . LYS A 1 97 ? -10.520 9.167 -2.277 1.00 89.69 97 LYS A CA 1
ATOM 782 C C . LYS A 1 97 ? -10.728 10.151 -3.421 1.00 89.69 97 LYS A C 1
ATOM 784 O O . LYS A 1 97 ? -10.698 11.373 -3.199 1.00 89.69 97 LYS A O 1
ATOM 789 N N . THR A 1 98 ? -10.905 9.623 -4.624 1.00 86.56 98 THR A N 1
ATOM 790 C CA . THR A 1 98 ? -11.277 10.387 -5.816 1.00 86.56 98 THR A CA 1
ATOM 791 C C . THR A 1 98 ? -12.793 10.389 -5.975 1.00 86.56 98 THR A C 1
ATOM 793 O O . THR A 1 98 ? -13.490 9.518 -5.453 1.00 86.56 98 THR A O 1
ATOM 796 N N . LYS A 1 99 ? -13.333 11.408 -6.656 1.00 78.75 99 LYS A N 1
ATOM 797 C CA . LYS A 1 99 ? -14.754 11.411 -7.015 1.00 78.75 99 LYS A CA 1
ATOM 798 C C . LYS A 1 99 ? -15.010 10.232 -7.954 1.00 78.75 99 LYS A C 1
ATOM 800 O O . LYS A 1 99 ? -14.193 9.967 -8.839 1.00 78.75 99 LYS A O 1
ATOM 805 N N . ARG A 1 100 ? -16.142 9.549 -7.769 1.00 67.50 100 ARG A N 1
ATOM 806 C CA . ARG A 1 100 ? -16.637 8.564 -8.733 1.00 67.50 100 ARG A CA 1
ATOM 807 C C . ARG A 1 100 ? -16.773 9.303 -10.064 1.00 67.50 100 ARG A C 1
ATOM 809 O O . ARG A 1 100 ? -17.574 10.230 -10.158 1.00 67.50 100 ARG A O 1
ATOM 816 N N . ARG A 1 101 ? -15.948 8.977 -11.062 1.00 57.88 101 ARG A N 1
ATOM 817 C CA . ARG A 1 101 ? -16.220 9.454 -12.420 1.00 57.88 101 ARG A CA 1
ATOM 818 C C . ARG A 1 101 ? -17.530 8.779 -12.817 1.00 57.88 101 ARG A C 1
ATOM 820 O O . ARG A 1 101 ? -17.568 7.552 -12.848 1.00 57.88 101 ARG A O 1
ATOM 827 N N . LYS A 1 102 ? -18.600 9.559 -13.024 1.00 51.31 102 LYS A N 1
ATOM 8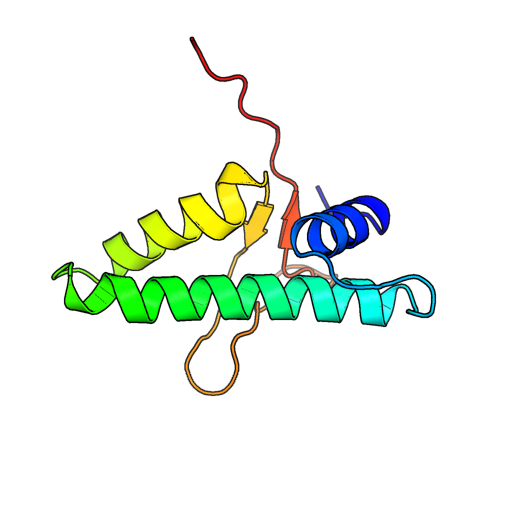28 C CA . LYS A 1 102 ? -19.748 9.074 -13.795 1.00 51.31 102 LYS A CA 1
ATOM 829 C C . LYS A 1 102 ? -19.150 8.634 -15.127 1.00 51.31 102 LYS A C 1
ATOM 831 O O . LYS A 1 102 ? -18.515 9.447 -15.798 1.00 51.31 102 LYS A O 1
ATOM 836 N N . THR A 1 103 ? -19.219 7.347 -15.432 1.00 52.91 103 THR A N 1
ATOM 837 C CA . THR A 1 103 ? -18.970 6.868 -16.786 1.00 52.91 103 THR A CA 1
ATOM 838 C C . THR A 1 103 ? -19.917 7.664 -17.677 1.00 52.91 103 THR A C 1
ATOM 840 O O . THR A 1 103 ? -21.126 7.623 -17.459 1.00 52.91 103 THR A O 1
ATOM 843 N N . LYS A 1 104 ? -19.375 8.478 -18.593 1.00 44.12 104 LYS A N 1
ATOM 844 C CA . LYS A 1 104 ? -20.145 8.867 -19.773 1.00 44.12 104 LYS A CA 1
ATOM 845 C C . LYS A 1 104 ? -20.307 7.559 -20.537 1.00 44.12 104 LYS A C 1
ATOM 847 O O . LYS A 1 104 ? -19.305 7.030 -21.015 1.00 44.12 104 LYS A O 1
ATOM 852 N N . ASN A 1 105 ? -21.495 6.979 -20.412 1.00 39.41 105 ASN A N 1
ATOM 853 C CA . ASN A 1 105 ? -21.946 5.905 -21.278 1.00 39.41 105 ASN A CA 1
ATOM 854 C C . ASN A 1 105 ? -22.241 6.506 -22.649 1.00 39.41 105 ASN A C 1
ATOM 856 O O . ASN A 1 105 ? -22.691 7.678 -22.652 1.00 39.41 105 ASN A O 1
#

Organism: NCBI:txid1070528

Foldseek 3Di:
DFDDLVLLVVQCVVVVHDCPPPDSVRSVVVSQQVLLVQLLVQLVVCCVVDVDSVVSNVVSCCVSAVVSQKDFDDFDDDPGRGFFADPPDDPRGGMDGHPPPPPPD

Radius of gyration: 14.25 Å; chains: 1; bounding box: 35×30×39 Å